Protein AF-A0AAD5Y351-F1 (afdb_monomer_lite)

Secondary structure (DSSP, 8-state):
------PPPEEEE-SS-EEEEETTEEEEE-SS-EEEPP-S-GGGHHHHHHHHHHHHHHHHS--S-S-HHHHHHHHHHHHHHHHHHHHHHHHHHHHHHHHHHHHH---HHHHHHHHHHHHHHHHHHHHHHHHHHHHHHHHT-HHHHHTT-HHHHHTT-PPPTT--HHHHHHHHHHHHHTT-

Structure (mmCIF, N/CA/C/O backbone):
data_AF-A0AAD5Y351-F1
#
_entry.id   AF-A0AAD5Y351-F1
#
loop_
_atom_site.group_PDB
_atom_site.id
_atom_site.type_symbol
_atom_site.label_atom_id
_atom_site.label_alt_id
_atom_site.label_comp_id
_atom_site.label_asym_id
_atom_site.label_entity_id
_atom_site.label_seq_id
_atom_site.pdbx_PDB_ins_code
_atom_site.Cartn_x
_atom_site.Cartn_y
_atom_site.Cartn_z
_atom_site.occupancy
_atom_site.B_iso_or_equiv
_atom_site.auth_seq_id
_atom_site.auth_comp_id
_atom_site.auth_asym_id
_atom_site.auth_atom_id
_atom_site.pdbx_PDB_model_num
ATOM 1 N N . MET A 1 1 ? -27.548 -4.708 -1.922 1.00 33.75 1 MET A N 1
ATOM 2 C CA . MET A 1 1 ? -26.599 -5.813 -2.187 1.00 33.75 1 MET A CA 1
ATOM 3 C C . MET A 1 1 ? -25.251 -5.365 -1.636 1.00 33.75 1 MET A C 1
ATOM 5 O O . MET A 1 1 ? -24.720 -4.399 -2.159 1.00 33.75 1 MET A O 1
ATOM 9 N N . LYS A 1 2 ? -24.760 -5.922 -0.517 1.00 29.25 2 LYS A N 1
ATOM 10 C CA . LYS A 1 2 ? -23.441 -5.533 0.025 1.00 29.25 2 LYS A CA 1
ATOM 11 C C . LYS A 1 2 ? -22.358 -6.096 -0.905 1.00 29.25 2 LYS A C 1
ATOM 13 O O . LYS A 1 2 ? -22.359 -7.312 -1.093 1.00 29.25 2 LYS A O 1
ATOM 18 N N . PRO A 1 3 ? -21.429 -5.298 -1.457 1.00 37.00 3 PRO A N 1
ATOM 19 C CA . PRO A 1 3 ? -20.233 -5.850 -2.074 1.00 37.00 3 PRO A CA 1
ATOM 20 C C . PRO A 1 3 ? -19.280 -6.293 -0.955 1.00 37.00 3 PRO A C 1
ATOM 22 O O . PRO A 1 3 ? -18.282 -5.649 -0.656 1.00 37.00 3 PRO A O 1
ATOM 25 N N . SER A 1 4 ? -19.601 -7.398 -0.284 1.00 44.34 4 SER A N 1
ATOM 26 C CA . SER A 1 4 ? -18.693 -8.047 0.659 1.00 44.34 4 SER A CA 1
ATOM 27 C C . SER A 1 4 ? -17.681 -8.881 -0.121 1.00 44.34 4 SER A C 1
ATOM 29 O O . SER A 1 4 ? -17.824 -10.089 -0.272 1.00 44.34 4 SER A O 1
ATOM 31 N N . SER A 1 5 ? -16.671 -8.213 -0.659 1.00 44.06 5 SER A N 1
ATOM 32 C CA . SER A 1 5 ? -15.418 -8.845 -1.056 1.00 44.06 5 SER A CA 1
ATOM 33 C C . SER A 1 5 ? -14.333 -7.778 -1.004 1.00 44.06 5 SER A C 1
ATOM 35 O O . SER A 1 5 ? -13.778 -7.391 -2.036 1.00 44.06 5 SER A O 1
ATOM 37 N N . ASN A 1 6 ? -14.037 -7.282 0.200 1.00 54.19 6 ASN A N 1
ATOM 38 C CA . ASN A 1 6 ? -12.758 -6.623 0.418 1.00 54.19 6 ASN A CA 1
ATOM 39 C C . ASN A 1 6 ? -11.691 -7.720 0.294 1.00 54.19 6 ASN A C 1
ATOM 41 O O . ASN A 1 6 ? -11.466 -8.495 1.224 1.00 54.19 6 ASN A O 1
ATOM 45 N N . LYS A 1 7 ? -11.177 -7.915 -0.926 1.00 68.56 7 LYS A N 1
ATOM 46 C CA . LYS A 1 7 ? -10.130 -8.901 -1.196 1.00 68.56 7 LYS A CA 1
ATOM 47 C C . LYS A 1 7 ? -8.887 -8.473 -0.425 1.00 68.56 7 LYS A C 1
ATOM 49 O O . LYS A 1 7 ? -8.630 -7.275 -0.321 1.00 68.56 7 LYS A O 1
ATOM 54 N N . ALA A 1 8 ? -8.128 -9.444 0.077 1.00 85.38 8 ALA A N 1
ATOM 55 C CA . ALA A 1 8 ? -6.863 -9.175 0.749 1.00 85.38 8 ALA A CA 1
ATOM 56 C C . ALA A 1 8 ? -5.984 -8.227 -0.098 1.00 85.38 8 ALA A C 1
ATOM 58 O O . ALA A 1 8 ? -6.008 -8.328 -1.334 1.00 85.38 8 ALA A O 1
ATOM 59 N N . PRO A 1 9 ? -5.250 -7.298 0.540 1.00 94.19 9 PRO A N 1
ATOM 60 C CA . PRO A 1 9 ? -4.371 -6.390 -0.176 1.00 94.19 9 PRO A CA 1
ATOM 61 C C . PRO A 1 9 ? -3.347 -7.189 -0.988 1.00 94.19 9 PRO A C 1
ATOM 63 O O . PRO A 1 9 ? -2.803 -8.186 -0.512 1.00 94.19 9 PRO A O 1
ATOM 66 N N . SER A 1 10 ? -3.121 -6.781 -2.233 1.00 95.12 10 SER A N 1
ATOM 67 C CA . SER A 1 10 ? -2.222 -7.480 -3.149 1.00 95.12 10 SER A CA 1
ATOM 68 C C . SER A 1 10 ? -1.608 -6.527 -4.163 1.00 95.12 10 SER A C 1
ATOM 70 O O . SER A 1 10 ? -2.327 -5.744 -4.786 1.00 95.12 10 SER A O 1
ATOM 72 N N . ILE A 1 11 ? -0.312 -6.681 -4.406 1.00 97.19 11 ILE A N 1
ATOM 73 C CA . ILE A 1 11 ? 0.398 -6.110 -5.547 1.00 97.19 11 ILE A CA 1
ATOM 74 C C . ILE A 1 11 ? 0.940 -7.294 -6.336 1.00 97.19 11 ILE A C 1
ATOM 76 O O . ILE A 1 11 ? 1.686 -8.111 -5.806 1.00 97.19 11 ILE A O 1
ATOM 80 N N . LEU A 1 12 ? 0.501 -7.431 -7.582 1.00 96.50 12 LEU A N 1
ATOM 81 C CA . LEU A 1 12 ? 0.869 -8.542 -8.448 1.00 96.50 12 LEU A CA 1
ATOM 82 C C . LEU A 1 12 ? 1.671 -8.006 -9.623 1.00 96.50 12 LEU A C 1
ATOM 84 O O . LEU A 1 12 ? 1.124 -7.339 -10.505 1.00 96.50 12 LEU A O 1
ATOM 88 N N . VAL A 1 13 ? 2.954 -8.343 -9.651 1.00 96.31 13 VAL A N 1
ATOM 89 C CA . VAL A 1 13 ? 3.835 -8.012 -10.765 1.00 96.31 13 VAL A CA 1
ATOM 90 C C . VAL A 1 13 ? 3.591 -9.011 -11.897 1.00 96.31 13 VAL A C 1
ATOM 92 O O . VAL A 1 13 ? 3.488 -10.225 -11.693 1.00 96.31 13 VAL A O 1
ATOM 95 N N . ARG A 1 14 ? 3.377 -8.499 -13.107 1.00 95.75 14 ARG A N 1
ATOM 96 C CA . ARG A 1 14 ? 3.186 -9.277 -14.335 1.00 95.75 14 ARG A CA 1
ATOM 97 C C . ARG A 1 14 ? 4.174 -8.801 -15.384 1.00 95.75 14 ARG A C 1
ATOM 99 O O . ARG A 1 14 ? 4.825 -7.767 -15.244 1.00 95.75 14 ARG A O 1
ATOM 106 N N . GLU A 1 15 ? 4.256 -9.551 -16.476 1.00 92.12 15 GLU A N 1
ATOM 107 C CA . GLU A 1 15 ? 5.188 -9.271 -17.568 1.00 92.12 15 GLU A CA 1
ATOM 108 C C . GLU A 1 15 ? 5.085 -7.815 -18.057 1.00 92.12 15 GLU A C 1
ATOM 110 O O . GLU A 1 15 ? 6.102 -7.131 -18.145 1.00 92.12 15 GLU A O 1
ATOM 115 N N . LYS A 1 16 ? 3.857 -7.315 -18.262 1.00 95.19 16 LYS A N 1
ATOM 116 C CA . LYS A 1 16 ? 3.573 -5.992 -18.855 1.00 95.19 16 LYS A CA 1
ATOM 117 C C . LYS A 1 16 ? 2.711 -5.073 -17.985 1.00 95.19 16 LYS A C 1
ATOM 119 O O . LYS A 1 16 ? 2.184 -4.084 -18.483 1.00 95.19 16 LYS A O 1
ATOM 124 N N . ALA A 1 17 ? 2.472 -5.440 -16.729 1.00 97.50 17 ALA A N 1
ATOM 125 C CA . ALA A 1 17 ? 1.617 -4.658 -15.844 1.00 97.50 17 ALA A CA 1
ATOM 126 C C . ALA A 1 17 ? 1.898 -4.948 -14.368 1.00 97.50 17 ALA A C 1
ATOM 128 O O . ALA A 1 17 ? 2.347 -6.040 -14.023 1.00 97.50 17 ALA A O 1
ATOM 129 N N . ILE A 1 18 ? 1.543 -4.008 -13.499 1.00 98.19 18 ILE A N 1
ATOM 130 C CA . ILE A 1 18 ? 1.433 -4.213 -12.053 1.00 98.19 18 ILE A CA 1
ATOM 131 C C . ILE A 1 18 ? -0.041 -4.060 -11.685 1.00 98.19 18 ILE A C 1
ATOM 133 O O . ILE A 1 18 ? -0.663 -3.038 -11.975 1.00 98.19 18 ILE A O 1
ATOM 137 N N . ILE A 1 19 ? -0.620 -5.091 -11.076 1.00 97.62 19 ILE A N 1
ATOM 138 C CA . ILE A 1 19 ? -2.017 -5.081 -10.631 1.00 97.62 19 ILE A CA 1
ATOM 139 C C . ILE A 1 19 ? -2.028 -4.787 -9.137 1.00 97.62 19 ILE A C 1
ATOM 141 O O . ILE A 1 19 ? -1.443 -5.539 -8.360 1.00 97.62 19 ILE A O 1
ATOM 145 N N . VAL A 1 20 ? -2.718 -3.724 -8.736 1.00 96.88 20 VAL A N 1
ATOM 146 C CA . VAL A 1 20 ? -2.774 -3.263 -7.348 1.00 96.88 20 VAL A CA 1
ATOM 147 C C . VAL A 1 20 ? -4.202 -3.354 -6.822 1.00 96.88 20 VAL A C 1
ATOM 149 O O . VAL A 1 20 ? -5.144 -2.861 -7.443 1.00 96.88 20 VAL A O 1
ATOM 152 N N . ASN A 1 21 ? -4.355 -3.982 -5.661 1.00 94.50 21 ASN A N 1
ATOM 153 C CA . ASN A 1 21 ? -5.570 -4.001 -4.856 1.00 94.50 21 ASN A CA 1
ATOM 154 C C . ASN A 1 21 ? -5.190 -3.590 -3.430 1.00 94.50 21 ASN A C 1
ATOM 156 O O . ASN A 1 21 ? -4.593 -4.382 -2.704 1.00 94.50 21 ASN A O 1
ATOM 160 N N . LEU A 1 22 ? -5.508 -2.356 -3.043 1.00 92.44 22 LEU A N 1
ATOM 161 C CA . LEU A 1 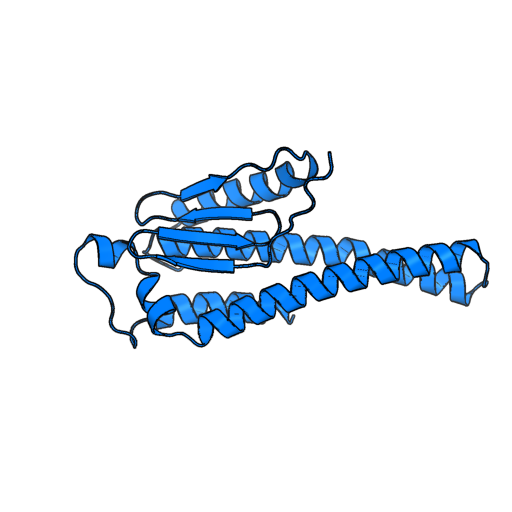22 ? -5.133 -1.766 -1.758 1.00 92.44 22 LEU A CA 1
ATOM 162 C C . LEU A 1 22 ? -6.311 -0.983 -1.177 1.00 92.44 22 LEU A C 1
ATOM 164 O O . LEU A 1 22 ? -6.590 0.146 -1.580 1.00 92.44 22 LEU A O 1
ATOM 168 N N . GLY A 1 23 ? -7.018 -1.594 -0.224 1.00 86.75 23 GLY A N 1
ATOM 169 C CA . GLY A 1 23 ? -8.239 -1.025 0.344 1.00 86.75 23 GLY A CA 1
ATOM 170 C C . GLY A 1 23 ? -9.281 -0.750 -0.744 1.00 86.75 23 GLY A C 1
ATOM 171 O O . GLY A 1 23 ? -9.701 -1.659 -1.458 1.00 86.75 23 GLY A O 1
ATOM 172 N N . ASN A 1 24 ? -9.663 0.517 -0.892 1.00 85.69 24 ASN A N 1
ATOM 173 C CA . ASN A 1 24 ? -10.630 0.960 -1.899 1.00 85.69 24 ASN A CA 1
ATOM 174 C C . ASN A 1 24 ? -10.010 1.238 -3.279 1.00 85.69 24 ASN A C 1
ATOM 176 O O . ASN A 1 24 ? -10.726 1.598 -4.210 1.00 85.69 24 ASN A O 1
ATOM 180 N N . ILE A 1 25 ? -8.694 1.067 -3.428 1.00 91.00 25 ILE A N 1
ATOM 181 C CA . ILE A 1 25 ? -7.979 1.331 -4.675 1.00 91.00 25 ILE A CA 1
ATOM 182 C C . ILE A 1 25 ? -7.795 0.026 -5.438 1.00 91.00 25 ILE A C 1
ATOM 184 O O . ILE A 1 25 ? -7.214 -0.941 -4.938 1.00 91.00 25 ILE A O 1
ATOM 188 N N . ARG A 1 26 ? -8.252 0.023 -6.688 1.00 92.88 26 ARG A N 1
ATOM 189 C CA . ARG A 1 26 ? -7.991 -1.038 -7.658 1.00 92.88 26 ARG A CA 1
ATOM 190 C C . ARG A 1 26 ? -7.384 -0.400 -8.888 1.00 92.88 26 ARG A C 1
ATOM 192 O O . ARG A 1 26 ? -8.019 0.451 -9.508 1.00 92.88 26 ARG A O 1
ATOM 199 N N . ALA A 1 27 ? -6.177 -0.816 -9.243 1.00 95.44 27 ALA A N 1
ATOM 200 C CA . ALA A 1 27 ? -5.446 -0.221 -10.348 1.00 95.44 27 ALA A CA 1
ATOM 201 C C . ALA A 1 27 ? -4.683 -1.261 -11.171 1.00 95.44 27 ALA A C 1
ATOM 203 O O . ALA A 1 27 ? -4.266 -2.304 -10.664 1.00 95.44 27 ALA A O 1
ATOM 204 N N . LEU A 1 28 ? -4.492 -0.957 -12.452 1.00 97.81 28 LEU A N 1
ATOM 205 C CA . LEU A 1 28 ? -3.565 -1.651 -13.337 1.00 97.81 28 LEU A CA 1
ATOM 206 C C . LEU A 1 28 ? -2.601 -0.619 -13.908 1.00 97.81 28 LEU A C 1
ATOM 208 O O . LEU A 1 28 ? -3.008 0.269 -14.653 1.00 97.81 28 LEU A O 1
ATOM 212 N N . ILE A 1 29 ? -1.334 -0.748 -13.545 1.00 98.12 29 ILE A N 1
ATOM 213 C CA . ILE A 1 29 ? -0.249 0.133 -13.969 1.00 98.12 29 ILE A CA 1
ATOM 214 C C . ILE A 1 29 ? 0.473 -0.539 -15.136 1.00 98.12 29 ILE A C 1
ATOM 216 O O . ILE A 1 29 ? 0.833 -1.713 -15.035 1.00 98.12 29 ILE A O 1
ATOM 220 N N . LYS A 1 30 ? 0.675 0.192 -16.228 1.00 97.75 30 LYS A N 1
ATOM 221 C CA . LYS A 1 30 ? 1.580 -0.152 -17.331 1.00 97.75 30 LYS A CA 1
ATOM 222 C C . LYS A 1 30 ? 2.758 0.823 -17.351 1.00 97.75 30 LYS A C 1
ATOM 224 O O . LYS A 1 30 ? 2.839 1.718 -16.518 1.00 97.75 30 LYS A O 1
ATOM 229 N N . ASP A 1 31 ? 3.667 0.631 -18.292 1.00 96.19 31 ASP A N 1
ATOM 230 C CA . ASP A 1 31 ? 4.791 1.529 -18.561 1.00 96.19 31 ASP A CA 1
ATOM 231 C C . ASP A 1 31 ? 4.367 2.901 -19.113 1.00 96.19 31 ASP A C 1
ATOM 233 O O . ASP A 1 31 ? 5.093 3.874 -18.941 1.00 96.19 31 ASP A O 1
ATOM 237 N N . ASP A 1 32 ? 3.193 3.002 -19.741 1.00 94.38 32 ASP A N 1
ATOM 238 C CA . ASP A 1 32 ? 2.726 4.213 -20.431 1.00 94.38 32 ASP A CA 1
ATOM 239 C C . ASP A 1 32 ? 1.390 4.775 -19.915 1.00 94.38 32 ASP A C 1
ATOM 241 O O . ASP A 1 32 ? 1.019 5.909 -20.228 1.00 94.38 32 ASP A O 1
ATOM 245 N N . CYS A 1 33 ? 0.634 3.989 -19.147 1.00 94.94 33 CYS A N 1
ATOM 246 C CA . CYS A 1 33 ? -0.679 4.379 -18.650 1.00 94.94 33 CYS A CA 1
ATOM 247 C C . CYS A 1 33 ? -1.065 3.657 -17.354 1.00 94.94 33 CYS A C 1
ATOM 249 O O . CYS A 1 33 ? -0.537 2.599 -17.010 1.00 94.94 33 CYS A O 1
ATOM 251 N N . VAL A 1 34 ? -2.034 4.221 -16.633 1.00 95.50 34 VAL A N 1
ATOM 252 C CA . VAL A 1 34 ? -2.636 3.613 -15.442 1.00 95.50 34 VAL A CA 1
ATOM 253 C C . VAL A 1 34 ? -4.153 3.572 -15.597 1.00 95.50 34 VAL A C 1
ATOM 255 O O . VAL A 1 34 ? -4.781 4.555 -15.984 1.00 95.50 34 VAL A O 1
ATOM 258 N N . TYR A 1 35 ? -4.747 2.420 -15.297 1.00 95.12 35 TYR A N 1
ATOM 259 C CA . TYR A 1 35 ? -6.194 2.232 -15.258 1.00 95.12 35 TYR A CA 1
ATOM 260 C C . TYR A 1 35 ? -6.638 2.150 -13.806 1.00 95.12 35 TYR A C 1
ATOM 262 O O . TYR A 1 35 ? -6.186 1.266 -13.080 1.00 95.12 35 TYR A O 1
ATOM 270 N N . ILE A 1 36 ? -7.539 3.039 -13.396 1.00 92.62 36 ILE A N 1
ATOM 271 C CA . ILE A 1 36 ? -8.180 2.996 -12.080 1.00 92.62 36 ILE A CA 1
ATOM 272 C C . ILE A 1 36 ? -9.574 2.401 -12.253 1.00 92.62 36 ILE A C 1
ATOM 274 O O . ILE A 1 36 ? -10.364 2.878 -13.066 1.00 92.62 36 ILE A O 1
ATOM 278 N N . PHE A 1 37 ? -9.867 1.338 -11.510 1.00 89.56 37 PHE A N 1
ATOM 279 C CA . PHE A 1 37 ? -11.168 0.682 -11.550 1.00 89.56 37 PHE A CA 1
ATOM 280 C C . PHE A 1 37 ? -12.086 1.307 -10.510 1.00 89.56 37 PHE A C 1
ATOM 282 O O . PHE A 1 37 ? -11.770 1.318 -9.321 1.00 89.56 37 PHE A O 1
ATOM 289 N N . ASP A 1 38 ? -13.228 1.799 -10.975 1.00 75.19 38 ASP A N 1
ATOM 290 C CA . ASP A 1 38 ? -14.194 2.472 -10.123 1.00 75.19 38 ASP A CA 1
ATOM 291 C C . ASP A 1 38 ? -14.930 1.492 -9.195 1.00 75.19 38 ASP A C 1
ATOM 293 O O . ASP A 1 38 ? -15.225 0.347 -9.566 1.00 75.19 38 ASP A O 1
ATOM 297 N N . SER A 1 39 ? -15.235 1.951 -7.982 1.00 67.12 39 SER A N 1
ATOM 298 C CA . SER A 1 39 ? -16.144 1.267 -7.063 1.00 67.12 39 SER A CA 1
ATOM 299 C C . SER A 1 39 ? -17.430 2.088 -6.988 1.00 67.12 39 SER A C 1
ATOM 301 O O . SER A 1 39 ? -17.353 3.280 -6.718 1.00 67.12 39 SER A O 1
ATOM 303 N N . PRO A 1 40 ? -18.620 1.489 -7.175 1.00 58.34 40 PRO A N 1
ATOM 304 C CA . PRO A 1 40 ? -19.888 2.220 -7.290 1.00 58.34 40 PRO A CA 1
ATOM 305 C C . PRO A 1 40 ? -20.402 2.824 -5.964 1.00 58.34 40 PRO A C 1
ATOM 307 O O . PRO A 1 40 ? -21.602 3.029 -5.803 1.00 58.34 40 PRO A O 1
ATOM 310 N N . SER A 1 41 ? -19.535 3.043 -4.977 1.00 66.31 41 SER A N 1
ATOM 311 C CA . SER A 1 41 ? -19.879 3.528 -3.639 1.00 66.31 41 SER A CA 1
ATOM 312 C C . SER A 1 41 ? -19.560 5.014 -3.484 1.00 66.31 41 SER A C 1
ATOM 314 O O . SER A 1 41 ? -18.446 5.438 -3.770 1.00 66.31 41 SER A O 1
ATOM 316 N N . GLU A 1 42 ? -20.493 5.795 -2.937 1.00 63.41 42 GLU A N 1
ATOM 317 C CA . GLU A 1 42 ? -20.277 7.226 -2.660 1.00 63.41 42 GLU A CA 1
ATOM 318 C C . GLU A 1 42 ? -19.071 7.473 -1.732 1.00 63.41 42 GLU A C 1
ATOM 320 O O . GLU A 1 42 ? -18.317 8.423 -1.926 1.00 63.41 42 GLU A O 1
ATOM 325 N N . GLU A 1 43 ? -18.818 6.559 -0.788 1.00 64.31 43 GLU A N 1
ATOM 326 C CA . GLU A 1 43 ? -17.694 6.617 0.160 1.00 64.31 43 GLU A CA 1
ATOM 327 C C . GLU A 1 43 ? -16.309 6.531 -0.510 1.00 64.31 43 GLU A C 1
ATOM 329 O O . GLU A 1 43 ? -15.311 6.955 0.070 1.00 64.31 43 GLU A O 1
ATOM 334 N N . THR A 1 44 ? -16.216 6.004 -1.738 1.00 70.19 44 THR A N 1
ATOM 335 C CA . THR A 1 44 ? -14.930 5.848 -2.440 1.00 70.19 44 THR A CA 1
ATOM 336 C C . THR A 1 44 ? -14.542 7.051 -3.295 1.00 70.19 44 THR A C 1
ATOM 338 O O . THR A 1 44 ? -13.381 7.148 -3.695 1.00 70.19 44 THR A O 1
ATOM 341 N N . HIS A 1 45 ? -15.457 7.999 -3.525 1.00 79.94 45 HIS A N 1
ATOM 342 C CA . HIS A 1 45 ? -15.194 9.164 -4.377 1.00 79.94 45 HIS A CA 1
ATOM 343 C C . HIS A 1 45 ? -14.118 10.097 -3.826 1.00 79.94 45 HIS A C 1
ATOM 345 O O . HIS A 1 45 ? -13.332 10.644 -4.600 1.00 79.94 45 HIS A O 1
ATOM 351 N N . GLU A 1 46 ? -14.048 10.280 -2.508 1.00 86.25 46 GLU A N 1
ATOM 352 C CA . GLU A 1 46 ? -13.045 11.162 -1.907 1.00 86.25 46 GLU A CA 1
ATOM 353 C C . GLU A 1 46 ? -11.631 10.592 -2.078 1.00 86.25 46 GLU A C 1
ATOM 355 O O . GLU A 1 46 ? -10.739 11.280 -2.570 1.00 86.25 46 GLU A O 1
ATOM 360 N N . ILE A 1 47 ? -11.448 9.306 -1.759 1.00 87.50 47 ILE A N 1
ATOM 361 C CA . ILE A 1 47 ? -10.168 8.597 -1.916 1.00 87.50 47 ILE A CA 1
ATOM 362 C C . ILE A 1 47 ? -9.748 8.578 -3.389 1.00 87.50 47 ILE A C 1
ATOM 364 O O . ILE A 1 47 ? -8.581 8.780 -3.708 1.00 87.50 47 ILE A O 1
ATOM 368 N N . GLN A 1 48 ? -10.697 8.364 -4.301 1.00 87.94 48 GLN A N 1
ATOM 369 C CA . GLN A 1 48 ? -10.429 8.382 -5.736 1.00 87.94 48 GLN A CA 1
ATOM 370 C C . GLN A 1 48 ? -10.047 9.783 -6.231 1.00 87.94 48 GLN A C 1
ATOM 372 O O . GLN A 1 48 ? -9.138 9.911 -7.046 1.00 87.94 48 GLN A O 1
ATOM 377 N N . SER A 1 49 ? -10.695 10.836 -5.727 1.00 90.25 49 SER A N 1
ATOM 378 C CA . SER A 1 49 ? -10.350 12.224 -6.062 1.00 90.25 49 SER A CA 1
ATOM 379 C C . SER A 1 49 ? -8.950 12.581 -5.569 1.00 90.25 49 SER A C 1
ATOM 381 O O . SER A 1 49 ? -8.171 13.171 -6.317 1.00 90.25 49 SER A O 1
ATOM 383 N N . PHE A 1 50 ? -8.607 12.161 -4.347 1.00 91.88 50 PHE A N 1
ATOM 384 C CA . PHE A 1 50 ? -7.254 12.284 -3.808 1.00 91.88 50 PHE A CA 1
ATOM 385 C C . PHE A 1 50 ? -6.243 11.541 -4.692 1.00 91.88 50 PHE A C 1
ATOM 387 O O . PHE A 1 50 ? -5.258 12.132 -5.119 1.00 91.88 50 PHE A O 1
ATOM 394 N N . LEU A 1 51 ? -6.532 10.293 -5.076 1.00 93.00 51 LEU A N 1
ATOM 395 C CA . LEU A 1 51 ? -5.671 9.519 -5.975 1.00 93.00 51 LEU A CA 1
ATOM 396 C C . LEU A 1 51 ? -5.450 10.212 -7.323 1.00 93.00 51 LEU A C 1
ATOM 398 O O . LEU A 1 51 ? -4.334 10.226 -7.832 1.00 93.00 51 LEU A O 1
ATOM 402 N N . MET A 1 52 ? -6.499 10.781 -7.920 1.00 91.94 52 MET A N 1
ATOM 403 C CA . MET A 1 52 ? -6.377 11.490 -9.197 1.00 91.94 52 MET A CA 1
ATOM 404 C C . MET A 1 52 ? -5.505 12.739 -9.069 1.00 91.94 52 MET A C 1
ATOM 406 O O . MET A 1 52 ? -4.700 13.004 -9.961 1.00 91.94 52 MET A O 1
ATOM 410 N N . HIS A 1 53 ? -5.630 13.473 -7.962 1.00 92.50 53 HIS A N 1
ATOM 411 C CA . HIS A 1 53 ? -4.763 14.607 -7.659 1.00 92.50 53 HIS A CA 1
ATOM 412 C C . HIS A 1 53 ? -3.297 14.170 -7.514 1.00 92.50 53 HIS A C 1
ATOM 414 O O . HIS A 1 53 ? -2.421 14.746 -8.159 1.00 92.50 53 HIS A O 1
ATOM 420 N N . GLU A 1 54 ? -3.035 13.112 -6.744 1.00 92.38 54 GLU A N 1
ATOM 421 C CA . GLU A 1 54 ? -1.686 12.566 -6.552 1.00 92.38 54 GLU A CA 1
ATOM 422 C C . GLU A 1 54 ? -1.071 12.065 -7.861 1.00 92.38 54 GLU A C 1
ATOM 424 O O . GLU A 1 54 ? 0.084 12.361 -8.161 1.00 92.38 54 GLU A O 1
ATOM 429 N N . LEU A 1 55 ? -1.843 11.356 -8.691 1.00 91.12 55 LEU A N 1
ATOM 430 C CA . LEU A 1 55 ? -1.382 10.896 -10.002 1.00 91.12 55 LEU A CA 1
ATOM 431 C C . LEU A 1 55 ? -1.012 12.075 -10.904 1.00 91.12 55 LEU A C 1
ATOM 433 O O . LEU A 1 55 ? 0.055 12.063 -11.516 1.00 91.12 55 LEU A O 1
ATOM 437 N N . GLN A 1 56 ? -1.853 13.111 -10.970 1.00 89.31 56 GLN A N 1
ATOM 438 C CA . GLN A 1 56 ? -1.550 14.316 -11.744 1.00 89.31 56 GLN A CA 1
ATOM 439 C C . GLN A 1 56 ? -0.286 15.008 -11.218 1.00 89.31 56 GLN A C 1
ATOM 441 O O . GLN A 1 56 ? 0.591 15.348 -12.010 1.00 89.31 56 GLN A O 1
ATOM 446 N N . GLY A 1 57 ? -0.149 15.154 -9.898 1.00 85.56 57 GLY A N 1
ATOM 447 C CA . GLY A 1 57 ? 1.025 15.750 -9.261 1.00 85.56 57 GLY A CA 1
ATOM 448 C C . GLY A 1 57 ? 2.317 14.975 -9.531 1.00 85.56 57 GLY A C 1
ATOM 449 O O . GLY A 1 57 ? 3.308 15.555 -9.978 1.00 85.56 57 GLY A O 1
ATOM 450 N N . ASN A 1 58 ? 2.316 13.657 -9.327 1.00 83.00 58 ASN A N 1
ATOM 451 C CA . ASN A 1 58 ? 3.504 12.810 -9.478 1.00 83.00 58 ASN A CA 1
ATOM 452 C C . ASN A 1 58 ? 3.922 12.626 -10.941 1.00 83.00 58 ASN A C 1
ATOM 454 O O . ASN A 1 58 ? 5.116 12.594 -11.253 1.00 83.00 58 ASN A O 1
ATOM 458 N N . ILE A 1 59 ? 2.958 12.529 -11.862 1.00 81.75 59 ILE A N 1
ATOM 459 C CA . ILE A 1 59 ? 3.252 12.404 -13.295 1.00 81.75 59 ILE A CA 1
ATOM 460 C C . ILE A 1 59 ? 3.843 13.714 -13.829 1.00 81.75 59 ILE A C 1
ATOM 462 O O . ILE A 1 59 ? 4.850 13.669 -14.538 1.00 81.75 59 ILE A O 1
ATOM 466 N N . LEU A 1 60 ? 3.259 14.864 -13.467 1.00 75.69 60 LEU A N 1
ATOM 467 C CA . LEU A 1 60 ? 3.672 16.180 -13.970 1.00 75.69 60 LEU A CA 1
ATOM 468 C C . LEU A 1 60 ? 4.927 16.739 -13.286 1.00 75.69 60 LEU A C 1
ATOM 470 O O . LEU A 1 60 ? 5.598 17.599 -13.856 1.00 75.69 60 LEU A O 1
ATOM 474 N N . SER A 1 61 ? 5.256 16.283 -12.079 1.00 75.75 61 SER A N 1
ATOM 475 C CA . SER A 1 61 ? 6.457 16.725 -11.370 1.00 75.75 61 SER A CA 1
ATOM 476 C C . SER A 1 61 ? 7.721 15.997 -11.847 1.00 75.75 61 SER A C 1
ATOM 478 O O . SER A 1 61 ? 7.696 14.837 -12.264 1.00 75.75 61 SER A O 1
ATOM 480 N N . ASN A 1 62 ? 8.873 16.668 -11.734 1.00 63.22 62 ASN A N 1
ATOM 481 C CA . ASN A 1 62 ? 10.204 16.051 -11.852 1.00 63.22 62 ASN A CA 1
ATOM 482 C C . ASN A 1 62 ? 10.544 15.246 -10.575 1.00 63.22 62 ASN A C 1
ATOM 484 O O . ASN A 1 62 ? 11.555 15.510 -9.931 1.00 63.22 62 ASN A O 1
ATOM 488 N N . SER A 1 63 ? 9.645 14.350 -10.162 1.00 64.06 63 SER A N 1
ATOM 489 C CA . SER A 1 63 ? 9.669 13.641 -8.878 1.00 64.06 63 SER A CA 1
ATOM 490 C C . SER A 1 63 ? 10.817 12.630 -8.708 1.00 64.06 63 SER A C 1
ATOM 492 O O . SER A 1 63 ? 11.680 12.471 -9.572 1.00 64.06 63 SER A O 1
ATOM 494 N N . SER A 1 64 ? 10.788 11.968 -7.545 1.00 69.19 64 SER A N 1
ATOM 495 C CA . SER A 1 64 ? 11.653 10.897 -7.017 1.00 69.19 64 SER A CA 1
ATOM 496 C C . SER A 1 64 ? 12.120 9.859 -8.046 1.00 69.19 64 SER A C 1
ATOM 498 O O . SER A 1 64 ? 13.288 9.474 -8.019 1.00 69.19 64 SER A O 1
ATOM 500 N N . SER A 1 65 ? 11.241 9.436 -8.961 1.00 83.88 65 SER A N 1
ATOM 501 C CA . SER A 1 65 ? 11.539 8.443 -9.994 1.00 83.88 65 SER A CA 1
ATOM 502 C C . SER A 1 65 ? 11.329 8.984 -11.404 1.00 83.88 65 SER A C 1
ATOM 504 O O . SER A 1 65 ? 10.364 9.690 -11.696 1.00 83.88 65 SER A O 1
ATOM 506 N N . LYS A 1 66 ? 12.201 8.575 -12.331 1.00 89.31 66 LYS A N 1
ATOM 507 C CA . LYS A 1 66 ? 12.022 8.831 -13.770 1.00 89.31 66 LYS A CA 1
ATOM 508 C C . LYS A 1 66 ? 11.048 7.854 -14.443 1.00 89.31 66 LYS A C 1
ATOM 510 O O . LYS A 1 66 ? 10.674 8.085 -15.590 1.00 89.31 66 LYS A O 1
ATOM 515 N N . TYR A 1 67 ? 10.671 6.767 -13.769 1.00 93.31 67 TYR A N 1
ATOM 516 C CA . TYR A 1 67 ? 9.837 5.705 -14.330 1.00 93.31 67 TYR A CA 1
ATOM 517 C C . TYR A 1 67 ? 8.357 5.978 -14.059 1.00 93.31 67 TYR A C 1
ATOM 519 O O . TYR A 1 67 ? 7.950 6.197 -12.916 1.00 93.31 67 TYR A O 1
ATOM 527 N N . PHE A 1 68 ? 7.540 5.962 -15.113 1.00 94.25 68 PHE A N 1
ATOM 528 C CA . PHE A 1 68 ? 6.108 6.255 -15.023 1.00 94.25 68 PHE A CA 1
ATOM 529 C C . PHE A 1 68 ? 5.387 5.294 -14.069 1.00 94.25 68 PHE A C 1
ATOM 531 O O . PHE A 1 68 ? 4.582 5.713 -13.235 1.00 94.25 68 PHE A O 1
ATOM 538 N N . GLU A 1 69 ? 5.716 4.008 -14.153 1.00 95.88 69 GLU A N 1
ATOM 539 C CA . GLU A 1 69 ? 5.116 2.961 -13.342 1.00 95.88 69 GLU A CA 1
ATOM 540 C C . GLU A 1 69 ? 5.400 3.134 -11.842 1.00 95.88 69 GLU A C 1
ATOM 542 O O . GLU A 1 69 ? 4.510 2.895 -11.024 1.00 95.88 69 GLU A O 1
ATOM 547 N N . LEU A 1 70 ? 6.591 3.626 -11.475 1.00 95.62 70 LEU A N 1
ATOM 548 C CA . LEU A 1 70 ? 6.951 3.889 -10.080 1.00 95.62 70 LEU A CA 1
ATOM 549 C C . LEU A 1 70 ? 6.272 5.150 -9.546 1.00 95.62 70 LEU A C 1
ATOM 551 O O . LEU A 1 70 ? 5.790 5.139 -8.419 1.00 95.62 70 LEU A O 1
ATOM 555 N N . LYS A 1 71 ? 6.134 6.197 -10.369 1.00 94.88 71 LYS A N 1
ATOM 556 C CA . LYS A 1 71 ? 5.347 7.391 -10.014 1.00 94.88 71 LYS A CA 1
ATOM 557 C C . LYS A 1 71 ? 3.882 7.047 -9.731 1.00 94.88 71 LYS A C 1
ATOM 559 O O . LYS A 1 71 ? 3.289 7.565 -8.784 1.00 94.88 71 LYS A O 1
ATOM 564 N N . CYS A 1 72 ? 3.300 6.169 -10.551 1.00 95.75 72 CYS A N 1
ATOM 565 C CA . CYS A 1 72 ? 1.936 5.682 -10.352 1.00 95.75 72 CYS A CA 1
ATOM 566 C C . CYS A 1 72 ? 1.819 4.831 -9.088 1.00 95.75 72 CYS A C 1
ATOM 568 O O . CYS A 1 72 ? 0.863 4.993 -8.330 1.00 95.75 72 CYS A O 1
ATOM 570 N N . LEU A 1 73 ? 2.786 3.936 -8.859 1.00 96.25 73 LEU A N 1
ATOM 571 C CA . LEU A 1 73 ? 2.834 3.119 -7.654 1.00 96.25 73 LEU A CA 1
ATOM 572 C C . LEU A 1 73 ? 2.906 4.008 -6.409 1.00 96.25 73 LEU A C 1
ATOM 574 O O . LEU A 1 73 ? 2.065 3.865 -5.531 1.00 96.25 73 LEU A O 1
ATOM 578 N N . GLU A 1 74 ? 3.822 4.975 -6.377 1.00 95.50 74 GLU A N 1
ATOM 579 C CA . GLU A 1 74 ? 3.983 5.939 -5.284 1.00 95.50 74 GLU A CA 1
ATOM 580 C C . GLU A 1 74 ? 2.677 6.676 -4.958 1.00 95.50 74 GLU A C 1
ATOM 582 O O . GLU A 1 74 ? 2.257 6.696 -3.804 1.00 95.50 74 GLU A O 1
ATOM 587 N N . ALA A 1 75 ? 1.977 7.201 -5.970 1.00 94.88 75 ALA A N 1
ATOM 588 C CA . ALA A 1 75 ? 0.692 7.876 -5.772 1.00 94.88 75 ALA A CA 1
ATOM 589 C C . ALA A 1 75 ? -0.365 6.951 -5.136 1.00 94.88 75 ALA A C 1
ATOM 591 O O . ALA A 1 75 ? -1.139 7.370 -4.269 1.00 94.88 75 ALA A O 1
ATOM 592 N N . ILE A 1 76 ? -0.394 5.676 -5.537 1.00 95.50 76 ILE A N 1
ATOM 593 C CA . ILE A 1 76 ? -1.312 4.678 -4.977 1.00 95.50 76 ILE A CA 1
ATOM 594 C C . ILE A 1 76 ? -0.943 4.331 -3.528 1.00 95.50 76 ILE A C 1
ATOM 596 O O . ILE A 1 76 ? -1.840 4.256 -2.685 1.00 95.50 76 ILE A O 1
ATOM 600 N N . LEU A 1 77 ? 0.346 4.142 -3.223 1.00 95.50 77 LEU A N 1
ATOM 601 C CA . LEU A 1 77 ? 0.816 3.864 -1.861 1.00 95.50 77 LEU A CA 1
ATOM 602 C C . LEU A 1 77 ? 0.514 5.043 -0.928 1.00 95.50 77 LEU A C 1
ATOM 604 O O . LEU A 1 77 ? -0.046 4.832 0.149 1.00 95.50 77 LEU A O 1
ATOM 608 N N . ASN A 1 78 ? 0.769 6.278 -1.375 1.00 94.88 78 ASN A N 1
ATOM 609 C CA . ASN A 1 78 ? 0.451 7.484 -0.612 1.00 94.88 78 ASN A CA 1
ATOM 610 C C . ASN A 1 78 ? -1.053 7.621 -0.351 1.00 94.88 78 ASN A C 1
ATOM 612 O O . ASN A 1 78 ? -1.480 7.875 0.773 1.00 94.88 78 ASN A O 1
ATOM 616 N N . THR A 1 79 ? -1.883 7.371 -1.366 1.00 94.69 79 THR A N 1
ATOM 617 C CA . THR A 1 79 ? -3.346 7.380 -1.208 1.00 94.69 79 THR A CA 1
ATOM 618 C C . THR A 1 79 ? -3.808 6.316 -0.207 1.00 94.69 79 THR A C 1
ATOM 620 O O . THR A 1 79 ? -4.691 6.576 0.616 1.00 94.69 79 THR A O 1
ATOM 623 N N . ASN A 1 80 ? -3.227 5.112 -0.244 1.00 94.75 80 ASN A N 1
ATOM 624 C CA . ASN A 1 80 ? -3.561 4.062 0.714 1.00 94.75 80 ASN A CA 1
ATOM 625 C C . ASN A 1 80 ? -3.181 4.464 2.147 1.00 94.75 80 ASN A C 1
ATOM 627 O O . ASN A 1 80 ? -4.021 4.353 3.040 1.00 94.75 80 ASN A O 1
ATOM 631 N N . LEU A 1 81 ? -1.968 4.990 2.346 1.00 95.00 81 LEU A N 1
ATOM 632 C CA . LEU A 1 81 ? -1.508 5.505 3.635 1.00 95.00 81 LEU A CA 1
ATOM 633 C C . LEU A 1 81 ? -2.433 6.615 4.150 1.00 95.00 81 LEU A C 1
ATOM 635 O O . LEU A 1 81 ? -2.915 6.539 5.279 1.00 95.00 81 LEU A O 1
ATOM 639 N N . HIS A 1 82 ? -2.764 7.593 3.303 1.00 93.88 82 HIS A N 1
ATOM 640 C CA . HIS A 1 82 ? -3.696 8.669 3.633 1.00 93.88 82 HIS A CA 1
ATOM 641 C C . HIS A 1 82 ? -5.053 8.127 4.111 1.00 93.88 82 HIS A C 1
ATOM 643 O O . HIS A 1 82 ? -5.570 8.552 5.145 1.00 93.88 82 HIS A O 1
ATOM 649 N N . SER A 1 83 ? -5.613 7.141 3.403 1.00 92.88 83 SER A N 1
ATOM 650 C CA . SER A 1 83 ? -6.879 6.507 3.785 1.00 92.88 83 SER A CA 1
ATOM 651 C C . SER A 1 83 ? -6.803 5.793 5.141 1.00 92.88 83 SER A C 1
ATOM 653 O O . SER A 1 83 ? -7.776 5.827 5.901 1.00 92.88 83 SER A O 1
ATOM 655 N N . LEU A 1 84 ? -5.684 5.132 5.450 1.00 93.88 84 LEU A N 1
ATOM 656 C CA . LEU A 1 84 ? -5.485 4.446 6.729 1.00 93.88 84 LEU A CA 1
ATOM 657 C C . LEU A 1 84 ? -5.353 5.449 7.880 1.00 93.88 84 LEU A C 1
ATOM 659 O O . LEU A 1 84 ? -6.070 5.325 8.873 1.00 93.88 84 LEU A O 1
ATOM 663 N N . LEU A 1 85 ? -4.531 6.488 7.710 1.00 93.81 85 LEU A N 1
ATOM 664 C CA . LEU A 1 85 ? -4.347 7.553 8.701 1.00 93.81 85 LEU A CA 1
ATOM 665 C C . LEU A 1 85 ? -5.650 8.310 8.978 1.00 93.81 85 LEU A C 1
ATOM 667 O O . LEU A 1 85 ? -5.975 8.590 10.131 1.00 93.81 85 LEU A O 1
ATOM 671 N N . LYS A 1 86 ? -6.443 8.588 7.937 1.00 93.06 86 LYS A N 1
ATOM 672 C CA . LYS A 1 86 ? -7.768 9.197 8.088 1.00 93.06 86 LYS A CA 1
ATOM 673 C C . LYS A 1 86 ? -8.724 8.309 8.886 1.00 93.06 86 LYS A C 1
ATOM 675 O O . LYS A 1 86 ? -9.487 8.799 9.708 1.00 93.06 86 LYS A O 1
ATOM 680 N N . THR A 1 87 ? -8.695 6.998 8.659 1.00 92.62 87 THR A N 1
ATOM 681 C CA . THR A 1 87 ? -9.539 6.064 9.420 1.00 92.62 87 THR A CA 1
ATOM 682 C C . THR A 1 87 ? -9.123 6.038 10.893 1.00 92.62 87 THR A C 1
ATOM 684 O O . THR A 1 87 ? -9.968 6.114 11.785 1.00 92.62 87 THR A O 1
ATOM 687 N N . GLN A 1 88 ? -7.816 6.010 11.160 1.00 93.62 88 GLN A N 1
ATOM 688 C CA . GLN A 1 88 ? -7.263 6.063 12.513 1.00 93.62 88 GLN A CA 1
ATOM 689 C C . GLN A 1 88 ? -7.647 7.351 13.253 1.00 93.62 88 GLN A C 1
ATOM 691 O O . GLN A 1 88 ? -8.049 7.284 14.416 1.00 93.62 88 GLN A O 1
ATOM 696 N N . SER A 1 89 ? -7.577 8.506 12.583 1.00 94.12 89 SER A N 1
ATOM 697 C CA . SER A 1 89 ? -7.914 9.803 13.185 1.00 94.12 89 SER A CA 1
ATOM 698 C C . SER A 1 89 ? -9.402 9.968 13.505 1.00 94.12 89 SER A C 1
ATOM 700 O O . SER A 1 89 ? -9.757 10.841 14.291 1.00 94.12 89 SER A O 1
ATOM 702 N N . VAL A 1 90 ? -10.269 9.118 12.947 1.00 93.75 90 VAL A N 1
ATOM 703 C CA . VAL A 1 90 ? -11.696 9.056 13.291 1.00 93.75 90 V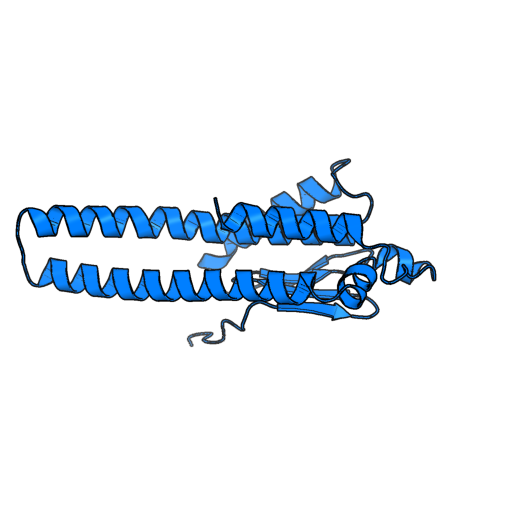AL A CA 1
ATOM 704 C C . VAL A 1 90 ? -11.952 8.076 14.436 1.00 93.75 90 VAL A C 1
ATOM 706 O O . VAL A 1 90 ? -12.684 8.411 15.364 1.00 93.75 90 VAL A O 1
ATOM 709 N N . ILE A 1 91 ? -11.353 6.880 14.398 1.00 93.62 91 ILE A N 1
ATOM 710 C CA . ILE A 1 91 ? -11.645 5.814 15.371 1.00 93.62 91 ILE A CA 1
ATOM 711 C C . ILE A 1 91 ? -11.043 6.115 16.753 1.00 93.62 91 ILE A C 1
ATOM 713 O O . ILE A 1 91 ? -11.717 5.913 17.763 1.00 93.62 91 ILE A O 1
ATOM 717 N N . LEU A 1 92 ? -9.790 6.586 16.829 1.00 93.94 92 LEU A N 1
ATOM 718 C CA . LEU A 1 92 ? -9.106 6.754 18.121 1.00 93.94 92 LEU A CA 1
ATOM 719 C C . LEU A 1 92 ? -9.795 7.773 19.046 1.00 93.94 92 LEU A C 1
ATOM 721 O O . LEU A 1 92 ? -10.090 7.398 20.183 1.00 93.94 92 LEU A O 1
ATOM 725 N N . PRO A 1 93 ? -10.158 8.990 18.588 1.00 96.56 93 PRO A N 1
ATOM 726 C CA . PRO A 1 93 ? -10.827 9.958 19.460 1.00 96.56 93 PRO A CA 1
ATOM 727 C C . PRO A 1 93 ? -12.191 9.475 19.966 1.00 96.56 93 PRO A C 1
ATOM 729 O O . PRO A 1 93 ? -12.593 9.797 21.079 1.00 96.56 93 PRO A O 1
ATOM 732 N N . GLN A 1 94 ? -12.911 8.673 19.172 1.00 96.12 94 GLN A N 1
ATOM 733 C CA . GLN A 1 94 ? -14.193 8.099 19.596 1.00 96.12 94 GLN A CA 1
ATOM 734 C C . GLN A 1 94 ? -14.016 7.075 20.722 1.00 96.12 94 GLN A C 1
ATOM 736 O O . GLN A 1 94 ? -14.838 7.012 21.636 1.00 96.12 94 GLN A O 1
ATOM 741 N N . ILE A 1 95 ? -12.946 6.275 20.671 1.00 95.62 95 ILE A N 1
ATOM 742 C CA . ILE A 1 95 ? -12.608 5.333 21.744 1.00 95.62 95 ILE A CA 1
ATOM 743 C C . ILE A 1 95 ? -12.254 6.098 23.019 1.00 95.62 95 ILE A C 1
ATOM 745 O O . ILE A 1 95 ? -12.770 5.757 24.082 1.00 95.62 95 ILE A O 1
ATOM 749 N N . GLU A 1 96 ? -11.412 7.126 22.914 1.00 95.75 96 GLU A N 1
ATOM 750 C CA . GLU A 1 96 ? -11.004 7.964 24.048 1.00 95.75 96 GLU A CA 1
ATOM 751 C C . GLU A 1 96 ? -12.215 8.611 24.735 1.00 95.75 96 GLU A C 1
ATOM 753 O O . GLU A 1 96 ? -12.396 8.429 25.938 1.00 95.75 96 GLU A O 1
ATOM 758 N N . ASP A 1 97 ? -13.110 9.245 23.971 1.00 96.06 97 ASP A N 1
ATOM 759 C CA . ASP A 1 97 ? -14.336 9.872 24.488 1.00 96.06 97 ASP A CA 1
ATOM 760 C C . ASP A 1 97 ? -15.246 8.873 25.231 1.00 96.06 97 ASP A C 1
ATOM 762 O O . ASP A 1 97 ? -15.765 9.160 26.314 1.00 96.06 97 ASP A O 1
ATOM 766 N N . VAL A 1 98 ? -15.422 7.661 24.693 1.00 96.19 98 VAL A N 1
ATOM 767 C CA . VAL A 1 98 ? -16.238 6.627 25.352 1.00 96.19 98 VAL A CA 1
ATOM 768 C C . VAL A 1 98 ? -15.575 6.117 26.633 1.00 96.19 98 VAL A C 1
ATOM 770 O O . VAL A 1 98 ? -16.270 5.877 27.624 1.00 96.19 98 VAL A O 1
ATOM 773 N N . LEU A 1 99 ? -14.249 5.964 26.646 1.00 95.88 99 LEU A N 1
ATOM 774 C CA . LEU A 1 99 ? -13.507 5.547 27.837 1.00 95.88 99 LEU A CA 1
ATOM 775 C C . LEU A 1 99 ? -13.531 6.620 28.933 1.00 95.88 99 LEU A C 1
ATOM 777 O O . LEU A 1 99 ? -13.722 6.283 30.102 1.00 95.88 99 LEU A O 1
ATOM 781 N N . GLU A 1 100 ? -13.405 7.900 28.580 1.00 96.88 100 GLU A N 1
ATOM 782 C CA . GLU A 1 100 ? -13.533 9.011 29.529 1.00 96.88 100 GLU A CA 1
ATOM 783 C C . GLU A 1 100 ? -14.917 9.041 30.181 1.00 96.88 100 GLU A C 1
ATOM 785 O O . GLU A 1 100 ? -15.027 9.135 31.405 1.00 96.88 100 GLU A O 1
ATOM 790 N N . LYS A 1 101 ? -15.983 8.868 29.391 1.00 96.38 101 LYS A N 1
ATOM 791 C CA . LYS A 1 101 ? -17.357 8.787 29.911 1.00 96.38 101 LYS A CA 1
ATOM 792 C C . LYS A 1 101 ? -17.550 7.595 30.847 1.00 96.38 101 LYS A C 1
ATOM 794 O O . LYS A 1 101 ? -18.165 7.749 31.899 1.00 96.38 101 LYS A O 1
ATOM 799 N N . LEU A 1 102 ? -16.987 6.434 30.505 1.00 95.62 102 LEU A N 1
ATOM 800 C CA . LEU A 1 102 ? -17.036 5.235 31.349 1.00 95.62 102 LEU A CA 1
ATOM 801 C C . LEU A 1 102 ? -16.284 5.395 32.675 1.00 95.62 102 LEU A C 1
ATOM 803 O O . LEU A 1 102 ? -16.691 4.794 33.668 1.00 95.62 102 LEU A O 1
ATOM 807 N N . ASN A 1 103 ? -15.213 6.194 32.708 1.00 94.31 103 ASN A N 1
ATOM 808 C CA . ASN A 1 103 ? -14.495 6.505 33.947 1.00 94.31 103 ASN A CA 1
ATOM 809 C C . ASN A 1 103 ? -15.335 7.355 34.913 1.00 94.31 103 ASN A C 1
ATOM 811 O O . ASN A 1 103 ? -15.133 7.271 36.124 1.00 94.31 103 ASN A O 1
ATOM 815 N N . LEU A 1 104 ? -16.260 8.171 34.393 1.00 95.56 104 LEU A N 1
ATOM 816 C CA . LEU A 1 104 ? -17.176 8.979 35.201 1.00 95.56 104 LEU A CA 1
ATOM 817 C C . LEU A 1 104 ? -18.379 8.160 35.674 1.00 95.56 104 LEU A C 1
ATOM 819 O O . LEU A 1 104 ? -18.721 8.187 36.855 1.00 95.56 104 LEU A O 1
ATOM 823 N N . GLU A 1 105 ? -19.018 7.430 34.757 1.00 94.94 105 GLU A N 1
ATOM 824 C CA . GLU A 1 105 ? -20.186 6.609 35.055 1.00 94.94 105 GLU A CA 1
ATOM 825 C C . GLU A 1 105 ? -20.266 5.393 34.129 1.00 94.94 105 GLU A C 1
ATOM 827 O O . GLU A 1 105 ? -20.267 5.499 32.901 1.00 94.94 105 GLU A O 1
ATOM 832 N N . VAL A 1 106 ? -20.410 4.210 34.725 1.00 94.62 106 VAL A N 1
ATOM 833 C CA . VAL A 1 106 ? -20.615 2.977 33.965 1.00 94.62 106 VAL A CA 1
ATOM 834 C C . VAL A 1 106 ? -22.103 2.776 33.711 1.00 94.62 106 VAL A C 1
ATOM 836 O O . VAL A 1 106 ? -22.876 2.555 34.641 1.00 94.62 106 VAL A O 1
ATOM 839 N N . ASN A 1 107 ? -22.496 2.763 32.436 1.00 95.31 107 ASN A N 1
ATOM 840 C CA . ASN A 1 107 ? -23.853 2.420 32.026 1.00 95.31 107 ASN A CA 1
ATOM 841 C C . ASN A 1 107 ? -23.878 1.496 30.796 1.00 95.31 107 ASN A C 1
ATOM 843 O O . ASN A 1 107 ? -22.886 1.308 30.086 1.00 95.31 107 ASN A O 1
ATOM 847 N N . GLN A 1 108 ? -25.039 0.884 30.553 1.00 96.00 108 GLN A N 1
ATOM 848 C CA . GLN A 1 108 ? -25.206 -0.119 29.501 1.00 96.00 108 GLN A CA 1
ATOM 849 C C . GLN A 1 108 ? -25.015 0.454 28.086 1.00 96.00 108 GLN A C 1
ATOM 851 O O . GLN A 1 108 ? -24.572 -0.269 27.194 1.00 96.00 108 GLN A O 1
ATOM 856 N N . GLU A 1 109 ? -25.362 1.720 27.856 1.00 96.19 109 GLU A N 1
ATOM 857 C CA . GLU A 1 109 ? -25.239 2.361 26.543 1.00 96.19 109 GLU A CA 1
ATOM 858 C C . GLU A 1 109 ? -23.772 2.595 26.183 1.00 96.19 109 GLU A C 1
ATOM 860 O O . GLU A 1 109 ? -23.341 2.201 25.102 1.00 96.19 109 GLU A O 1
ATOM 865 N N . LEU A 1 110 ? -22.977 3.113 27.121 1.00 95.31 110 LEU A N 1
ATOM 866 C CA . LEU A 1 110 ? -21.541 3.317 26.939 1.00 95.31 110 LEU A CA 1
ATOM 867 C C . LEU A 1 110 ? -20.792 1.997 26.711 1.00 95.31 110 LEU A C 1
ATOM 869 O O . LEU A 1 110 ? -19.932 1.920 25.836 1.00 95.31 110 LEU A O 1
ATOM 873 N N . LEU A 1 111 ? -21.159 0.926 27.425 1.00 96.62 111 LEU A N 1
ATOM 874 C CA . LEU A 1 111 ? -20.583 -0.406 27.198 1.00 96.62 111 LEU A CA 1
ATOM 875 C C . LEU A 1 111 ? -20.921 -0.963 25.805 1.00 96.62 111 LEU A C 1
ATOM 877 O O . LEU A 1 111 ? -20.076 -1.605 25.178 1.00 96.62 111 LEU A O 1
ATOM 881 N N . LYS A 1 112 ? -22.138 -0.714 25.299 1.00 96.75 112 LYS A N 1
ATOM 882 C CA . LYS A 1 112 ? -22.522 -1.086 23.926 1.00 96.75 112 LYS A CA 1
ATOM 883 C C . LYS A 1 112 ? -21.718 -0.295 22.894 1.00 96.75 112 LYS A C 1
ATOM 885 O O . LYS A 1 112 ? -21.203 -0.904 21.959 1.00 96.75 112 LYS A O 1
ATOM 890 N N . SER A 1 113 ? -21.572 1.017 23.079 1.00 96.00 113 SER A N 1
ATOM 891 C CA . SER A 1 113 ? -20.760 1.867 22.199 1.00 96.00 113 SER A CA 1
ATOM 892 C C . SER A 1 113 ? -19.299 1.418 22.175 1.00 96.00 113 SER A C 1
ATOM 894 O O . SER A 1 113 ? -18.734 1.236 21.100 1.00 96.00 113 SER A O 1
ATOM 896 N N . LEU A 1 114 ? -18.712 1.127 23.342 1.00 96.00 114 LEU A N 1
ATOM 897 C CA . LEU A 1 114 ? -17.344 0.618 23.435 1.00 96.00 114 LEU A CA 1
ATOM 898 C C . LEU A 1 114 ? -17.176 -0.717 22.696 1.00 96.00 114 LEU A C 1
ATOM 900 O O . LEU A 1 114 ? -16.164 -0.935 22.034 1.00 96.00 114 LEU A O 1
ATOM 904 N N . LEU A 1 115 ? -18.160 -1.616 22.783 1.00 96.56 115 LEU A N 1
ATOM 905 C CA . LEU A 1 115 ? -18.117 -2.892 22.068 1.00 96.56 115 LEU A CA 1
ATOM 906 C C . LEU A 1 115 ? -18.126 -2.701 20.543 1.00 96.56 115 LEU A C 1
ATOM 908 O O . LEU A 1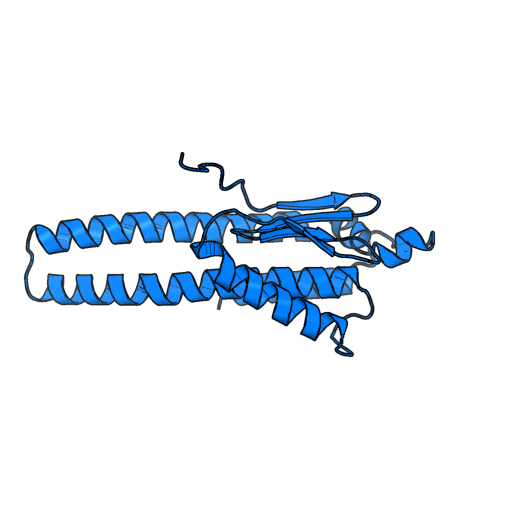 115 ? -17.401 -3.408 19.843 1.00 96.56 115 LEU A O 1
ATOM 912 N N . ILE A 1 116 ? -18.927 -1.762 20.031 1.00 96.06 116 ILE A N 1
ATOM 913 C CA . ILE A 1 116 ? -18.971 -1.434 18.598 1.00 96.06 116 ILE A CA 1
ATOM 914 C C . ILE A 1 116 ? -17.615 -0.881 18.152 1.00 96.06 116 ILE A C 1
ATOM 916 O O . ILE A 1 116 ? -17.003 -1.450 17.248 1.00 96.06 116 ILE A O 1
ATOM 920 N N . LEU A 1 117 ? -17.096 0.128 18.856 1.00 95.75 117 LEU A N 1
ATOM 921 C CA . LEU A 1 117 ? -15.800 0.739 18.550 1.00 95.75 117 LEU A CA 1
ATOM 922 C C . LEU A 1 117 ? -14.647 -0.267 18.632 1.00 95.75 117 LEU A C 1
ATOM 924 O O . LEU A 1 117 ? -13.765 -0.281 17.777 1.00 95.75 117 LEU A O 1
ATOM 928 N N . LYS A 1 118 ? -14.670 -1.181 19.611 1.00 95.19 118 LYS A N 1
ATOM 929 C CA . LYS A 1 118 ? -13.701 -2.282 19.701 1.00 95.19 118 LYS A CA 1
ATOM 930 C C . LYS A 1 118 ? -13.729 -3.153 18.444 1.00 95.19 118 LYS A C 1
ATOM 932 O O . LYS A 1 118 ? -12.670 -3.549 17.951 1.00 95.19 118 LYS A O 1
ATOM 937 N N . ASN A 1 119 ? -14.917 -3.498 17.950 1.00 95.94 119 ASN A N 1
ATOM 938 C CA . ASN A 1 119 ? -15.058 -4.336 16.761 1.00 95.94 119 ASN A CA 1
ATOM 939 C C . ASN A 1 119 ? -14.537 -3.614 15.511 1.00 95.94 119 ASN A C 1
ATOM 941 O O . ASN A 1 119 ? -13.802 -4.220 14.732 1.00 95.94 119 ASN A O 1
ATOM 945 N N . GLU A 1 120 ? -14.862 -2.332 15.350 1.00 94.69 120 GLU A N 1
ATOM 946 C CA . GLU A 1 120 ? -14.363 -1.488 14.256 1.00 94.69 120 GLU A CA 1
ATOM 947 C C . GLU A 1 120 ? -12.839 -1.345 14.302 1.00 94.69 120 GLU A C 1
ATOM 949 O O . GLU A 1 120 ? -12.161 -1.619 13.312 1.00 94.69 120 GLU A O 1
ATOM 954 N N . PHE A 1 121 ? -12.274 -1.040 15.472 1.00 95.31 121 PHE A N 1
ATOM 955 C CA . PHE A 1 121 ? -10.828 -0.958 15.662 1.00 95.31 121 PHE A CA 1
ATOM 956 C C . PHE A 1 121 ? -10.124 -2.288 15.372 1.00 95.31 121 PHE A C 1
ATOM 958 O O . PHE A 1 121 ? -9.063 -2.316 14.752 1.00 95.31 121 PHE A O 1
ATOM 965 N N . THR A 1 122 ? -10.727 -3.415 15.763 1.00 95.44 122 THR A N 1
ATOM 966 C CA . THR A 1 122 ? -10.183 -4.749 15.463 1.00 95.44 122 THR A CA 1
ATOM 967 C C . THR A 1 122 ? -10.147 -5.010 13.953 1.00 95.44 122 THR A C 1
ATOM 969 O O . THR A 1 122 ? -9.162 -5.546 13.445 1.00 95.44 122 THR A O 1
ATOM 972 N N . GLN A 1 123 ? -11.189 -4.611 13.217 1.00 93.56 123 GLN A N 1
ATOM 973 C CA . GLN A 1 123 ? -11.223 -4.728 11.754 1.00 93.56 123 GLN A CA 1
ATOM 974 C C . GLN A 1 123 ? -10.207 -3.800 11.080 1.00 93.56 123 GLN A C 1
ATOM 976 O O . GLN A 1 123 ? -9.517 -4.213 10.144 1.00 93.56 123 GLN A O 1
ATOM 981 N N . PHE A 1 124 ? -10.079 -2.569 11.579 1.00 93.75 124 PHE A N 1
ATOM 982 C CA . PHE A 1 124 ? -9.070 -1.623 11.119 1.00 93.75 124 PHE A CA 1
ATOM 983 C C . PHE A 1 124 ? -7.660 -2.188 11.318 1.00 93.75 124 PHE A C 1
ATOM 985 O O . PHE A 1 124 ? -6.897 -2.286 10.358 1.00 93.75 124 PHE A O 1
ATOM 992 N N . LYS A 1 125 ? -7.350 -2.689 12.520 1.00 93.94 125 LYS A N 1
ATOM 993 C CA . LYS A 1 125 ? -6.072 -3.343 12.817 1.00 93.94 125 LYS A CA 1
ATOM 994 C C . LYS A 1 125 ? -5.796 -4.519 11.880 1.00 93.94 125 LYS A C 1
ATOM 996 O O . LYS A 1 125 ? -4.716 -4.597 11.308 1.00 93.94 125 LYS A O 1
ATOM 1001 N N . ALA A 1 126 ? -6.771 -5.403 11.664 1.00 94.19 126 ALA A N 1
ATOM 1002 C CA . ALA A 1 126 ? -6.608 -6.533 10.748 1.00 94.19 126 ALA A CA 1
ATOM 1003 C C . ALA A 1 126 ? -6.312 -6.089 9.300 1.00 94.19 126 ALA A C 1
ATOM 1005 O O . ALA A 1 126 ? -5.590 -6.778 8.571 1.00 94.19 126 ALA A O 1
ATOM 1006 N N . THR A 1 127 ? -6.853 -4.939 8.889 1.00 93.19 127 THR A N 1
ATOM 1007 C CA . THR A 1 127 ? -6.580 -4.327 7.583 1.00 93.19 127 THR A CA 1
ATOM 1008 C C . THR A 1 127 ? -5.139 -3.827 7.509 1.00 93.19 127 THR A C 1
ATOM 1010 O O . THR A 1 127 ? -4.421 -4.221 6.592 1.00 93.19 127 THR A O 1
ATOM 1013 N N . VAL A 1 128 ? -4.691 -3.050 8.500 1.00 94.25 128 VAL A N 1
ATOM 1014 C CA . VAL A 1 128 ? -3.305 -2.553 8.602 1.00 94.25 128 VAL A CA 1
ATOM 1015 C C . VAL A 1 128 ? -2.307 -3.715 8.641 1.00 94.25 128 VAL A C 1
ATOM 1017 O O . VAL A 1 128 ? -1.385 -3.763 7.831 1.00 94.25 128 VAL A O 1
ATOM 1020 N N . ASP A 1 129 ? -2.552 -4.728 9.476 1.00 94.69 129 ASP A N 1
ATOM 1021 C CA . ASP A 1 129 ? -1.707 -5.925 9.567 1.00 94.69 129 ASP A CA 1
ATOM 1022 C C . ASP A 1 129 ? -1.627 -6.676 8.218 1.00 94.69 129 ASP A C 1
ATOM 1024 O O . ASP A 1 129 ? -0.621 -7.310 7.900 1.00 94.69 129 ASP A O 1
ATOM 1028 N N . SER A 1 130 ? -2.688 -6.637 7.403 1.00 95.38 130 SER A N 1
ATOM 1029 C CA . SER A 1 130 ? -2.680 -7.252 6.069 1.00 95.38 130 SER A CA 1
ATOM 1030 C C . SER A 1 130 ? -1.855 -6.453 5.065 1.00 95.38 130 SER A C 1
ATOM 1032 O O . SER A 1 130 ? -1.208 -7.056 4.212 1.00 95.38 130 SER A O 1
ATOM 1034 N N . VAL A 1 131 ? -1.857 -5.123 5.172 1.00 95.62 131 VAL A N 1
ATOM 1035 C CA . VAL A 1 131 ? -1.004 -4.245 4.361 1.00 95.62 131 VAL A CA 1
ATOM 1036 C C . VAL A 1 131 ? 0.469 -4.422 4.748 1.00 95.62 131 VAL A C 1
ATOM 1038 O O . VAL A 1 131 ? 1.306 -4.548 3.861 1.00 95.62 131 VAL A O 1
ATOM 1041 N N . HIS A 1 132 ? 0.792 -4.561 6.038 1.00 94.38 132 HIS A N 1
ATOM 1042 C CA . HIS A 1 132 ? 2.156 -4.894 6.472 1.00 94.38 132 HIS A CA 1
ATOM 1043 C C . HIS A 1 132 ? 2.651 -6.211 5.874 1.00 94.38 132 HIS A C 1
ATOM 1045 O O . HIS A 1 132 ? 3.703 -6.236 5.242 1.00 94.38 132 HIS A O 1
ATOM 1051 N N . ARG A 1 133 ? 1.850 -7.282 5.981 1.00 95.31 133 ARG A N 1
ATOM 1052 C CA . ARG A 1 133 ? 2.192 -8.579 5.375 1.00 95.31 133 ARG A CA 1
ATOM 1053 C C . ARG A 1 133 ? 2.404 -8.485 3.868 1.00 95.31 133 ARG A C 1
ATOM 1055 O O . ARG A 1 133 ? 3.228 -9.211 3.325 1.00 95.31 133 ARG A O 1
ATOM 1062 N N . LEU A 1 134 ? 1.643 -7.635 3.178 1.00 95.62 134 LEU A N 1
ATOM 1063 C CA . LEU A 1 134 ? 1.852 -7.393 1.754 1.00 95.62 134 LEU A CA 1
ATOM 1064 C C . LEU A 1 134 ? 3.244 -6.798 1.494 1.00 95.62 134 LEU A C 1
ATOM 1066 O O . LEU A 1 134 ? 3.932 -7.307 0.613 1.00 95.62 134 LEU A O 1
ATOM 1070 N N . TYR A 1 135 ? 3.656 -5.770 2.243 1.00 95.81 135 TYR A N 1
ATOM 1071 C CA . TYR A 1 135 ? 4.994 -5.188 2.100 1.00 95.81 135 TYR A CA 1
ATOM 1072 C C . TYR A 1 135 ? 6.095 -6.202 2.413 1.00 95.81 135 TYR A C 1
ATOM 1074 O O . TYR A 1 135 ? 7.001 -6.345 1.600 1.00 95.81 135 TYR A O 1
ATOM 1082 N N . ASP A 1 136 ? 5.978 -6.961 3.509 1.00 95.56 136 ASP A N 1
ATOM 1083 C CA . ASP A 1 136 ? 6.958 -7.995 3.877 1.00 95.56 136 ASP A CA 1
ATOM 1084 C C . ASP A 1 136 ? 7.137 -9.025 2.753 1.00 95.56 136 ASP A C 1
ATOM 1086 O O . ASP A 1 136 ? 8.255 -9.344 2.349 1.00 95.56 136 ASP A O 1
ATOM 1090 N N . ASN A 1 137 ? 6.023 -9.519 2.202 1.00 94.81 137 ASN A N 1
ATOM 1091 C CA . ASN A 1 137 ? 6.054 -10.484 1.107 1.00 94.81 137 ASN A CA 1
ATOM 1092 C C . ASN A 1 137 ? 6.697 -9.892 -0.152 1.00 94.81 137 ASN A C 1
ATOM 1094 O O . ASN A 1 137 ? 7.479 -10.570 -0.814 1.00 94.81 137 ASN A O 1
ATOM 1098 N N . LEU A 1 138 ? 6.374 -8.642 -0.482 1.00 95.06 138 LEU A N 1
ATOM 1099 C CA . LEU A 1 138 ? 6.870 -7.983 -1.685 1.00 95.06 138 LEU A CA 1
ATOM 1100 C C . LEU A 1 138 ? 8.370 -7.675 -1.594 1.00 95.06 138 LEU A C 1
ATOM 1102 O O . LEU A 1 138 ? 9.110 -7.982 -2.523 1.00 95.06 138 LEU A O 1
ATOM 1106 N N . LEU A 1 139 ? 8.816 -7.130 -0.459 1.00 96.50 139 LEU A N 1
ATOM 1107 C CA . LEU A 1 139 ? 10.221 -6.819 -0.183 1.00 96.50 139 LEU A CA 1
ATOM 1108 C C . LEU A 1 139 ? 11.087 -8.081 -0.089 1.00 96.50 139 LEU A C 1
ATOM 1110 O O . LEU A 1 139 ? 12.271 -8.037 -0.394 1.00 96.50 139 LEU A O 1
ATOM 1114 N N . SER A 1 140 ? 10.503 -9.228 0.271 1.00 96.06 140 SER A N 1
ATOM 1115 C CA . SER A 1 140 ? 11.228 -10.504 0.301 1.00 96.06 140 SER A CA 1
ATOM 1116 C C . SER A 1 140 ? 11.512 -11.114 -1.081 1.00 96.06 140 SER A C 1
ATOM 1118 O O . SER A 1 140 ? 12.276 -12.078 -1.164 1.00 96.06 140 SER A O 1
ATOM 1120 N N . ASN A 1 141 ? 10.901 -10.597 -2.159 1.00 96.00 141 ASN A N 1
ATOM 1121 C CA . ASN A 1 141 ? 11.026 -11.156 -3.505 1.00 96.00 141 ASN A CA 1
ATOM 1122 C C . ASN A 1 141 ? 11.706 -10.190 -4.488 1.00 96.00 141 ASN A C 1
A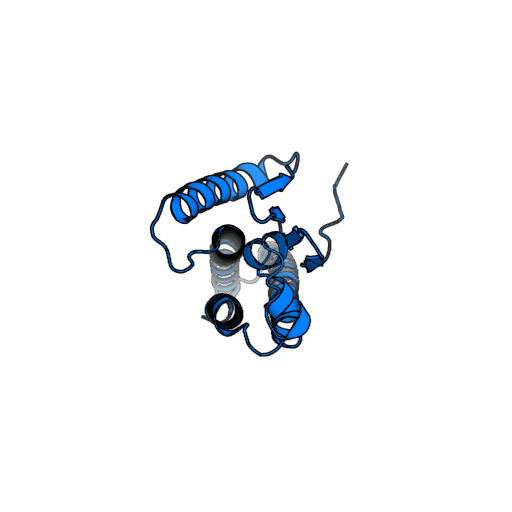TOM 1124 O O . ASN A 1 141 ? 11.055 -9.467 -5.245 1.00 96.00 141 ASN A O 1
ATOM 1128 N N . ASN A 1 142 ? 13.033 -10.264 -4.547 1.00 95.69 142 ASN A N 1
ATOM 1129 C CA . ASN A 1 142 ? 13.860 -9.452 -5.440 1.00 95.69 142 ASN A CA 1
ATOM 1130 C C . ASN A 1 142 ? 13.494 -9.584 -6.933 1.00 95.69 142 ASN A C 1
ATOM 1132 O O . ASN A 1 142 ? 13.644 -8.623 -7.689 1.00 95.69 142 ASN A O 1
ATOM 1136 N N . GLU A 1 143 ? 13.009 -10.752 -7.377 1.00 94.94 143 GLU A N 1
ATOM 1137 C CA . GLU A 1 143 ? 12.594 -10.965 -8.771 1.00 94.94 143 GLU A CA 1
ATOM 1138 C C . GLU A 1 143 ? 11.332 -10.158 -9.105 1.00 94.94 143 GLU A C 1
ATOM 1140 O O . GLU A 1 143 ? 11.262 -9.531 -10.167 1.00 94.94 143 GLU A O 1
ATOM 1145 N N . ASP A 1 144 ? 10.365 -10.112 -8.184 1.00 95.25 144 ASP A N 1
ATOM 1146 C CA . ASP A 1 144 ? 9.168 -9.281 -8.332 1.00 95.25 144 ASP A CA 1
ATOM 1147 C C . ASP A 1 144 ? 9.537 -7.793 -8.316 1.00 95.25 144 ASP A C 1
ATOM 1149 O O . ASP A 1 144 ? 9.053 -7.042 -9.166 1.00 95.25 144 ASP A O 1
ATOM 1153 N N . LEU A 1 145 ? 10.432 -7.374 -7.413 1.00 96.94 145 LEU A N 1
ATOM 1154 C CA . LEU A 1 145 ? 10.902 -5.988 -7.332 1.00 96.94 145 LEU A CA 1
ATOM 1155 C C . LEU A 1 145 ? 11.604 -5.545 -8.624 1.00 96.94 145 LEU A C 1
ATOM 1157 O O . LEU A 1 145 ? 11.233 -4.531 -9.216 1.00 96.94 145 LEU A O 1
ATOM 1161 N N . ALA A 1 146 ? 12.562 -6.326 -9.130 1.00 96.25 146 ALA A N 1
ATOM 1162 C CA . ALA A 1 146 ? 13.222 -6.040 -10.407 1.00 96.25 146 ALA A CA 1
ATOM 1163 C C . ALA A 1 146 ? 12.226 -6.055 -11.582 1.00 96.25 146 ALA A C 1
ATOM 1165 O O . ALA A 1 146 ? 12.326 -5.262 -12.522 1.00 96.25 146 ALA A O 1
ATOM 1166 N N . SER A 1 147 ? 11.205 -6.911 -11.508 1.00 95.81 147 SER A N 1
ATOM 1167 C CA . SER A 1 147 ? 10.131 -6.982 -12.496 1.00 95.81 147 SER A CA 1
ATOM 1168 C C . SER A 1 147 ? 9.149 -5.806 -12.429 1.00 95.81 147 SER A C 1
ATOM 1170 O O . SER A 1 147 ? 8.301 -5.689 -13.319 1.00 95.81 147 SER A O 1
ATOM 1172 N N . MET A 1 148 ? 9.239 -4.906 -11.446 1.00 96.94 148 MET A N 1
ATOM 1173 C CA . MET A 1 148 ? 8.398 -3.705 -11.405 1.00 96.94 148 MET A CA 1
ATOM 1174 C C . MET A 1 148 ? 8.793 -2.643 -12.434 1.00 96.94 148 MET A C 1
ATOM 1176 O O . MET A 1 148 ? 7.955 -1.815 -12.767 1.00 96.94 148 MET A O 1
ATOM 1180 N N . PHE A 1 149 ? 10.008 -2.681 -12.991 1.00 97.00 149 PHE A N 1
ATOM 1181 C CA . PHE A 1 149 ? 10.473 -1.724 -14.006 1.00 97.00 149 PHE A CA 1
ATOM 1182 C C . PHE A 1 149 ? 9.901 -2.054 -15.395 1.00 97.00 149 PHE A C 1
ATOM 1184 O O . PHE A 1 149 ? 10.573 -2.598 -16.279 1.00 97.00 149 PHE A O 1
ATOM 1191 N N . LEU A 1 150 ? 8.610 -1.769 -15.574 1.00 97.06 150 LEU A N 1
ATOM 1192 C CA . LEU A 1 150 ? 7.854 -2.021 -16.800 1.00 97.06 150 LEU A CA 1
ATOM 1193 C C . LEU A 1 150 ? 8.429 -1.276 -18.007 1.00 97.06 150 LEU A C 1
ATOM 1195 O O . LEU A 1 150 ? 8.539 -1.871 -19.079 1.00 97.06 150 LEU A O 1
ATOM 1199 N N . SER A 1 151 ? 8.847 -0.022 -17.824 1.00 95.00 151 SER A N 1
ATOM 1200 C CA . SER A 1 151 ? 9.432 0.807 -18.877 1.00 95.00 151 SER A CA 1
ATOM 1201 C C . SER A 1 151 ? 10.673 0.146 -19.469 1.00 95.00 151 SER A C 1
ATOM 1203 O O . SER A 1 151 ? 10.830 0.071 -20.685 1.00 95.00 151 SER A O 1
ATOM 1205 N N . GLU A 1 152 ? 11.564 -0.396 -18.641 1.00 94.19 152 GLU A N 1
ATOM 1206 C CA . GLU A 1 152 ? 12.788 -1.028 -19.145 1.00 94.19 152 GLU A CA 1
ATOM 1207 C C . GLU A 1 152 ? 12.514 -2.382 -19.805 1.00 94.19 152 GLU A C 1
ATOM 1209 O O . GLU A 1 152 ? 13.098 -2.692 -20.850 1.00 94.19 152 GLU A O 1
ATOM 1214 N N . LYS A 1 153 ? 11.550 -3.151 -19.278 1.00 93.50 153 LYS A N 1
ATOM 1215 C CA . LYS A 1 153 ? 11.060 -4.373 -19.933 1.00 93.50 153 LYS A CA 1
ATOM 1216 C C . LYS A 1 153 ? 10.466 -4.087 -21.311 1.00 93.50 153 LYS A C 1
ATOM 1218 O O . LYS A 1 153 ? 10.781 -4.806 -22.257 1.00 93.50 153 LYS A O 1
ATOM 1223 N N . ALA A 1 154 ? 9.679 -3.021 -21.456 1.00 93.56 154 ALA A N 1
ATOM 1224 C CA . ALA A 1 154 ? 9.114 -2.609 -22.741 1.00 93.56 154 ALA A CA 1
ATOM 1225 C C . ALA A 1 154 ? 10.198 -2.266 -23.781 1.00 93.56 154 ALA A C 1
ATOM 1227 O O . ALA A 1 154 ? 10.031 -2.528 -24.972 1.00 93.56 154 ALA A O 1
ATOM 1228 N N . HIS A 1 155 ? 11.357 -1.775 -23.328 1.00 93.38 155 HIS A N 1
ATOM 1229 C CA . HIS A 1 155 ? 12.531 -1.508 -24.163 1.00 93.38 155 HIS A CA 1
ATOM 1230 C C . HIS A 1 155 ? 13.474 -2.718 -24.331 1.00 93.38 155 HIS A C 1
ATOM 1232 O O . HIS A 1 155 ? 14.594 -2.552 -24.817 1.00 93.38 155 HIS A O 1
ATOM 1238 N N . ASN A 1 156 ? 13.042 -3.931 -23.958 1.00 92.31 156 ASN A N 1
ATOM 1239 C CA . ASN A 1 156 ? 13.836 -5.169 -23.984 1.00 92.31 156 ASN A CA 1
ATOM 1240 C C . ASN A 1 156 ? 15.144 -5.090 -23.172 1.00 92.31 156 ASN A C 1
ATOM 1242 O O . ASN A 1 156 ? 16.153 -5.697 -23.536 1.00 92.31 156 ASN A O 1
ATOM 1246 N N . LYS A 1 157 ? 15.135 -4.337 -22.069 1.00 93.38 157 LYS A N 1
ATOM 1247 C CA . LYS A 1 157 ? 16.255 -4.209 -21.129 1.00 93.38 157 LYS A CA 1
ATOM 1248 C C . LYS A 1 157 ? 15.801 -4.585 -19.713 1.00 93.38 157 LYS A C 1
ATOM 1250 O O . LYS A 1 157 ? 15.774 -3.719 -18.848 1.00 93.38 157 LYS A O 1
ATOM 1255 N N . PRO A 1 158 ? 15.390 -5.841 -19.461 1.00 91.06 158 PRO A N 1
ATOM 1256 C CA . PRO A 1 158 ? 14.962 -6.240 -18.126 1.00 91.06 158 PRO A CA 1
ATOM 1257 C C . PRO A 1 158 ? 16.102 -6.060 -17.117 1.00 91.06 158 PRO A C 1
ATOM 1259 O O . PRO A 1 158 ? 17.262 -6.367 -17.415 1.00 91.06 158 PRO A O 1
ATOM 1262 N N . ARG A 1 159 ? 15.756 -5.578 -15.922 1.00 91.94 159 ARG A N 1
ATOM 1263 C CA . ARG A 1 159 ? 16.698 -5.471 -14.811 1.00 91.94 159 ARG A CA 1
ATOM 1264 C C . ARG A 1 159 ? 17.115 -6.843 -14.306 1.00 91.94 159 ARG A C 1
ATOM 1266 O O . ARG A 1 159 ? 16.381 -7.823 -14.431 1.00 91.94 159 ARG A O 1
ATOM 1273 N N . LYS A 1 160 ? 18.308 -6.899 -13.719 1.00 91.94 160 LYS A N 1
ATOM 1274 C CA . LYS A 1 160 ? 18.752 -8.069 -12.959 1.00 91.94 160 LYS A CA 1
ATOM 1275 C C . LYS A 1 160 ? 18.079 -8.078 -11.590 1.00 91.94 160 LYS A C 1
ATOM 1277 O O . LYS A 1 160 ? 17.692 -7.023 -11.093 1.00 91.94 160 LYS A O 1
ATOM 1282 N N . CYS A 1 161 ? 18.013 -9.249 -10.965 1.00 90.19 161 CYS A N 1
ATOM 1283 C CA . CYS A 1 161 ? 17.417 -9.411 -9.641 1.00 90.19 161 CYS A CA 1
ATOM 1284 C C . CYS A 1 161 ? 18.144 -8.641 -8.531 1.00 90.19 161 CYS A C 1
ATOM 1286 O O . CYS A 1 161 ? 17.637 -8.614 -7.428 1.00 90.19 161 CYS A O 1
ATOM 1288 N N . GLU A 1 162 ? 19.308 -8.036 -8.767 1.00 91.62 162 GLU A N 1
ATOM 1289 C CA . GLU A 1 162 ? 19.989 -7.185 -7.780 1.00 91.62 162 GLU A CA 1
ATOM 1290 C C . GLU A 1 162 ? 19.747 -5.681 -8.010 1.00 91.62 162 GLU A C 1
ATOM 1292 O O . GLU A 1 162 ? 20.137 -4.855 -7.190 1.00 91.62 162 GLU A O 1
ATOM 1297 N N . ASP A 1 163 ? 19.127 -5.299 -9.131 1.00 92.88 163 ASP A N 1
ATOM 1298 C CA . ASP A 1 163 ? 18.968 -3.901 -9.552 1.00 92.88 163 ASP A CA 1
ATOM 1299 C C . ASP A 1 163 ? 17.563 -3.361 -9.223 1.00 92.88 163 ASP A C 1
ATOM 1301 O O . ASP A 1 163 ? 16.842 -2.856 -10.082 1.00 92.88 163 ASP A O 1
ATOM 1305 N N . HIS A 1 164 ? 17.142 -3.493 -7.963 1.00 94.62 164 HIS A N 1
ATOM 1306 C CA . HIS A 1 164 ? 15.817 -3.062 -7.489 1.00 94.62 164 HIS A CA 1
ATOM 1307 C C . HIS A 1 164 ? 15.835 -1.973 -6.407 1.00 94.62 164 HIS A C 1
ATOM 1309 O O . HIS A 1 164 ? 14.776 -1.608 -5.900 1.00 94.62 164 HIS A O 1
ATOM 1315 N N . GLY A 1 165 ? 16.998 -1.406 -6.077 1.00 94.38 165 GLY A N 1
ATOM 1316 C CA . GLY A 1 165 ? 17.135 -0.508 -4.921 1.00 94.38 165 GLY A CA 1
ATOM 1317 C C . GLY A 1 165 ? 16.201 0.712 -4.923 1.00 94.38 165 GLY A C 1
ATOM 1318 O O . GLY A 1 165 ? 15.762 1.148 -3.867 1.00 94.38 165 GLY A O 1
ATOM 1319 N N . GLU A 1 166 ? 15.842 1.249 -6.094 1.00 94.56 166 GLU A N 1
ATOM 1320 C CA . GLU A 1 166 ? 14.915 2.391 -6.194 1.00 94.56 166 GLU A CA 1
ATOM 1321 C C . GLU A 1 166 ? 13.487 2.029 -5.752 1.00 94.56 166 GLU A C 1
ATOM 1323 O O . GLU A 1 166 ? 12.865 2.788 -5.011 1.00 94.56 166 GLU A O 1
ATOM 1328 N N . VAL A 1 167 ? 12.969 0.869 -6.176 1.00 95.56 167 VAL A N 1
ATOM 1329 C CA . VAL A 1 167 ? 11.616 0.433 -5.794 1.00 95.56 167 VAL A CA 1
ATOM 1330 C C . VAL A 1 167 ? 11.581 -0.141 -4.380 1.00 95.56 167 VAL A C 1
ATOM 1332 O O . VAL A 1 167 ? 10.596 0.042 -3.673 1.00 95.56 167 VAL A O 1
ATOM 1335 N N . GLU A 1 168 ? 12.664 -0.780 -3.943 1.00 96.69 168 GLU A N 1
ATOM 1336 C CA . GLU A 1 168 ? 12.831 -1.240 -2.566 1.00 96.69 168 GLU A CA 1
ATOM 1337 C C . GLU A 1 168 ? 12.778 -0.062 -1.590 1.00 96.69 168 GLU A C 1
ATOM 1339 O O . GLU A 1 168 ? 11.919 -0.050 -0.714 1.00 96.69 168 GLU A O 1
ATOM 1344 N N . LEU A 1 169 ? 13.576 0.988 -1.822 1.00 95.88 169 LEU A N 1
ATOM 1345 C CA . LEU A 1 169 ? 13.576 2.195 -0.992 1.00 95.88 169 LEU A CA 1
ATOM 1346 C C . LEU A 1 169 ? 12.195 2.870 -0.948 1.00 95.88 169 LEU A C 1
ATOM 1348 O O . LEU A 1 169 ? 11.760 3.337 0.105 1.00 95.88 169 LEU A O 1
ATOM 1352 N N . LEU A 1 170 ? 11.496 2.915 -2.089 1.00 95.38 170 LEU A N 1
ATOM 1353 C CA . LEU A 1 170 ? 10.128 3.428 -2.166 1.00 95.38 170 LEU A CA 1
ATOM 1354 C C . LEU A 1 170 ? 9.189 2.625 -1.254 1.00 95.38 170 LEU A C 1
ATOM 1356 O O . LEU A 1 170 ? 8.446 3.205 -0.467 1.00 95.38 170 LEU A O 1
ATOM 1360 N N . LEU A 1 171 ? 9.216 1.296 -1.347 1.00 96.00 171 LEU A N 1
ATOM 1361 C CA . LEU A 1 171 ? 8.358 0.420 -0.550 1.00 96.00 171 LEU A CA 1
ATOM 1362 C C . LEU A 1 171 ? 8.709 0.470 0.942 1.00 96.00 171 LEU A C 1
ATOM 1364 O O . LEU A 1 171 ? 7.800 0.564 1.764 1.00 96.00 171 LEU A O 1
ATOM 1368 N N . GLU A 1 172 ? 9.996 0.472 1.293 1.00 95.75 172 GLU A N 1
ATOM 1369 C CA . GLU A 1 172 ? 10.478 0.610 2.672 1.00 95.75 172 GLU A CA 1
ATOM 1370 C C . GLU A 1 172 ? 10.040 1.936 3.300 1.00 95.75 172 GLU A C 1
ATOM 1372 O O . GLU A 1 172 ? 9.645 1.963 4.466 1.00 95.75 172 GLU A O 1
ATOM 1377 N N . HIS A 1 173 ? 10.048 3.031 2.530 1.00 94.81 173 HIS A N 1
ATOM 1378 C CA . HIS A 1 173 ? 9.551 4.323 2.995 1.00 94.81 173 HIS A CA 1
ATOM 1379 C C . HIS A 1 173 ? 8.088 4.228 3.452 1.00 94.81 173 HIS A C 1
ATOM 1381 O O . HIS A 1 173 ? 7.781 4.559 4.598 1.00 94.81 173 HIS A O 1
ATOM 1387 N N . TYR A 1 174 ? 7.195 3.712 2.599 1.00 94.81 174 TYR A N 1
ATOM 1388 C CA . TYR A 1 174 ? 5.773 3.580 2.943 1.00 94.81 174 TYR A CA 1
ATOM 1389 C C . TYR A 1 174 ? 5.509 2.506 4.003 1.00 94.81 174 TYR A C 1
ATOM 1391 O O . TYR A 1 174 ? 4.608 2.675 4.827 1.00 94.81 174 TYR A O 1
ATOM 1399 N N . GLN A 1 175 ? 6.295 1.427 4.030 1.00 94.62 175 GLN A N 1
ATOM 1400 C CA . GLN A 1 175 ? 6.226 0.436 5.100 1.00 94.62 175 GLN A CA 1
ATOM 1401 C C . GLN A 1 175 ? 6.600 1.069 6.449 1.00 94.62 175 GLN A C 1
ATOM 1403 O O . GLN A 1 175 ? 5.900 0.851 7.436 1.00 94.62 175 GLN A O 1
ATOM 1408 N N . GLY A 1 176 ? 7.653 1.892 6.483 1.00 92.75 176 GLY A N 1
ATOM 1409 C CA . GLY A 1 176 ? 8.093 2.656 7.651 1.00 92.75 176 GLY A CA 1
ATOM 1410 C C . GLY A 1 176 ? 7.058 3.675 8.126 1.00 9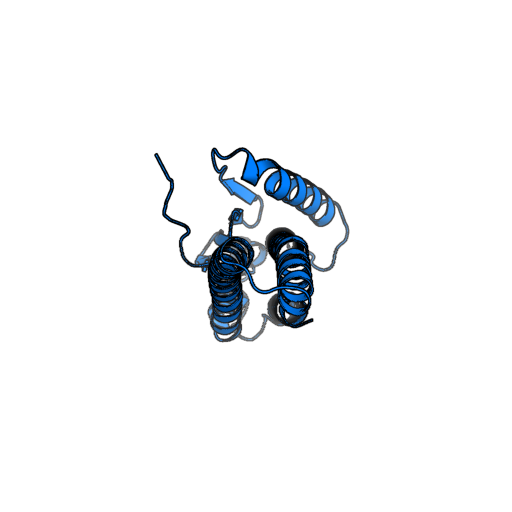2.75 176 GLY A C 1
ATOM 1411 O O . GLY A 1 176 ? 6.784 3.760 9.321 1.00 92.75 176 GLY A O 1
ATOM 1412 N N . SER A 1 177 ? 6.429 4.405 7.202 1.00 91.00 1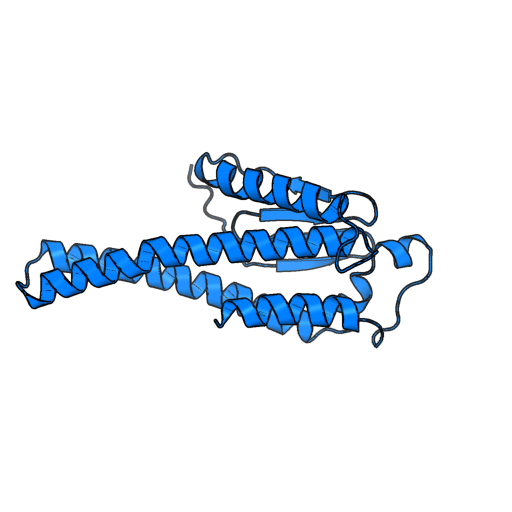77 SER A N 1
ATOM 1413 C CA . SER A 1 177 ? 5.387 5.393 7.518 1.00 91.00 177 SER A CA 1
ATOM 1414 C C . SER A 1 177 ? 4.110 4.797 8.110 1.00 91.00 177 SER A C 1
ATOM 1416 O O . SER A 1 177 ? 3.352 5.527 8.734 1.00 91.00 177 SER A O 1
ATOM 1418 N N . LEU A 1 178 ? 3.861 3.493 7.950 1.00 81.56 178 LEU A N 1
ATOM 1419 C CA . LEU A 1 178 ? 2.755 2.812 8.634 1.00 81.56 178 LEU A CA 1
ATOM 1420 C C . LEU A 1 178 ? 3.044 2.504 10.112 1.00 81.56 178 LEU A C 1
ATOM 1422 O O . LEU A 1 178 ? 2.113 2.193 10.851 1.00 81.56 178 LEU A O 1
ATOM 1426 N N . TYR A 1 179 ? 4.309 2.561 10.541 1.00 71.38 179 TYR A N 1
ATOM 1427 C CA . TYR A 1 179 ? 4.709 2.323 11.933 1.00 71.38 179 TYR A CA 1
ATOM 1428 C C . TYR A 1 179 ? 4.760 3.594 12.795 1.00 71.38 179 TYR A C 1
ATOM 1430 O O . TYR A 1 179 ? 4.839 3.469 14.019 1.00 71.38 179 TYR A O 1
ATOM 1438 N N . GLY A 1 180 ? 4.777 4.781 12.177 1.00 56.22 180 GLY A N 1
ATOM 1439 C CA . GLY A 1 180 ? 4.860 6.083 12.855 1.00 56.22 180 GLY A CA 1
ATOM 1440 C C . GLY A 1 180 ? 3.496 6.696 13.121 1.00 56.22 180 GLY A C 1
ATOM 1441 O O . GLY A 1 180 ? 3.326 7.250 14.229 1.00 56.22 180 GLY A O 1
#

Sequence (180 aa):
MKPSSNKAPSILVREKAIIVNLGNIRALIKDDCVYIFDSPSEETHEIQSFLMHELQGNILSNSSSKYFELKCLEAILNTNLHSLLKTQSVILPQIEDVLEKLNLEVNQELLKSLLILKNEFTQFKATVDSVHRLYDNLLSNNEDLASMFLSEKAHNKPRKCEDHGEVELLLEHYQGSLYG

Organism: NCBI:txid447962

Foldseek 3Di:
DDPPPLDQWAWDQDLFWIFGRFGQWTWIAGQVDIDTDDDPDPVCVVLVVQLVVQLVVLQPDPDLDPTSLLSNVLSVLVSSLVVLVVLVVVLVVQLVVLVVVVVVPDDPVSVVSNVVSVVSVVVSVVSLVSVLVNLVVCLVQLPSQQSSRNNCSVVVRRDDSVPRVSVSVSSVVSSVSSVD

pLDDT: mean 89.94, std 12.37, range [29.25, 98.19]

Radius of gyration: 19.24 Å; chains: 1; bounding box: 47×28×59 Å

InterPro domains:
  IPR039204 Magnesium transporter MRS2-like [PF22099] (5-175)
  IPR039204 Magnesium transporter MRS2-like [PTHR13890] (3-175)